Protein AF-A0A2M8NES2-F1 (afdb_monomer)

Solvent-accessible surface area (backbone atoms only — not comparable to full-atom values): 7420 Å² total; per-residue (Å²): 88,80,45,80,47,58,54,93,92,53,92,57,71,42,45,30,41,41,44,83,38,50,54,91,100,47,60,42,39,50,27,33,42,36,33,35,68,44,80,96,54,51,74,43,76,48,74,48,72,51,70,89,90,58,91,41,75,15,71,70,51,53,53,51,50,53,67,67,33,65,69,54,44,51,52,53,52,62,52,47,38,96,56,28,38,67,44,76,53,77,68,44,80,43,81,50,94,96,45,75,50,76,44,76,49,73,45,84,40,64,70,84,64,97,64,90,76,91,76,86,128

Mean predicted aligned error: 6.92 Å

Nearest PDB structures (foldseek):
  6z1p-assembly1_BX  TM=3.621E-01  e=5.395E+00  Tetrahymena thermophila SB210
  6o8z-assembly1_U  TM=2.459E-01  e=6.728E+00  Enterococcus faecalis

pLDDT: mean 87.97, std 11.84, range [44.62, 97.31]

Secondary structure (DSSP, 8-state):
-EEEEPPTT-SS-EEEEEEEE--TT--EE-EEEEEE-SSTTTT-EEEEEPPTTS-EEPHHHHHHHHHH-HHHHHHHHHHTSTTEEEEE-PPEEEEETTEEEEE--EEEEETT--S------

Foldseek 3Di:
DWDFAADVPGDHTFTKDKDFDADVPGQFTFWIWIATCDDPRHGDIDTGGADPPDGHGHPVVVVVVCCPDPVNVVVQVVLCDDQKHKDWDDWDWDDDPNDTDIDTDIDIDGNPDPDDDDDDD

Sequence (121 aa):
SYVLATLPGESQPEFLVMIPFTPRNKQNLIGMMVARCDGDNLGELLFLPMGREEIIPGPMQIEARINQDQNISKDLTLWNQQGSQVLRGQMLVLPIENTILYVAPIYLQAAQARMPQLKKV

Radius of gyration: 18.93 Å; Cα contacts (8 Å, |Δi|>4): 186; chains: 1; bounding box: 36×45×48 Å

Structure (mmCIF, N/CA/C/O backbone):
data_AF-A0A2M8NES2-F1
#
_entry.id   AF-A0A2M8NES2-F1
#
loop_
_atom_site.group_PDB
_atom_site.id
_atom_site.type_symbol
_atom_site.label_atom_id
_atom_site.label_alt_id
_atom_site.label_comp_id
_atom_site.label_asym_id
_atom_site.label_entity_id
_atom_site.label_seq_id
_atom_site.pdbx_PDB_ins_code
_atom_site.Cartn_x
_atom_site.Cartn_y
_atom_site.Cartn_z
_atom_site.occupancy
_atom_site.B_iso_or_equiv
_atom_site.auth_seq_id
_atom_site.auth_comp_id
_atom_site.auth_asym_id
_atom_site.auth_atom_id
_atom_site.pdbx_PDB_model_num
ATOM 1 N N . SER A 1 1 ? 4.139 -3.307 1.666 1.00 86.25 1 SER A N 1
ATOM 2 C CA . SER A 1 1 ? 3.196 -4.418 1.888 1.00 86.25 1 SER A CA 1
ATOM 3 C C . SER A 1 1 ? 3.679 -5.631 1.123 1.00 86.25 1 SER A C 1
ATOM 5 O O . SER A 1 1 ? 4.278 -5.453 0.071 1.00 86.25 1 SER A O 1
ATOM 7 N N . TYR A 1 2 ? 3.449 -6.831 1.652 1.00 91.50 2 TYR A N 1
ATOM 8 C CA . TYR A 1 2 ? 3.700 -8.079 0.930 1.00 91.50 2 TYR A CA 1
ATOM 9 C C . TYR A 1 2 ? 2.438 -8.475 0.169 1.00 91.50 2 TYR A C 1
ATOM 11 O O . TYR A 1 2 ? 1.348 -8.408 0.743 1.00 91.50 2 TYR A O 1
ATOM 19 N N . VAL A 1 3 ? 2.572 -8.853 -1.097 1.00 91.62 3 VAL A N 1
ATOM 20 C CA . VAL A 1 3 ? 1.458 -9.308 -1.935 1.00 91.62 3 VAL A CA 1
ATOM 21 C C . VAL A 1 3 ? 1.897 -10.474 -2.813 1.00 91.62 3 VAL A C 1
ATOM 23 O O . VAL A 1 3 ? 3.076 -10.603 -3.121 1.00 91.62 3 VAL A O 1
ATOM 26 N N . LEU A 1 4 ? 0.935 -11.288 -3.238 1.00 93.56 4 LEU A N 1
ATOM 27 C CA . LEU A 1 4 ? 1.106 -12.221 -4.345 1.00 93.56 4 LEU A CA 1
ATOM 28 C C . LEU A 1 4 ? 0.435 -11.595 -5.572 1.00 93.56 4 LEU A C 1
ATOM 30 O O . LEU A 1 4 ? -0.782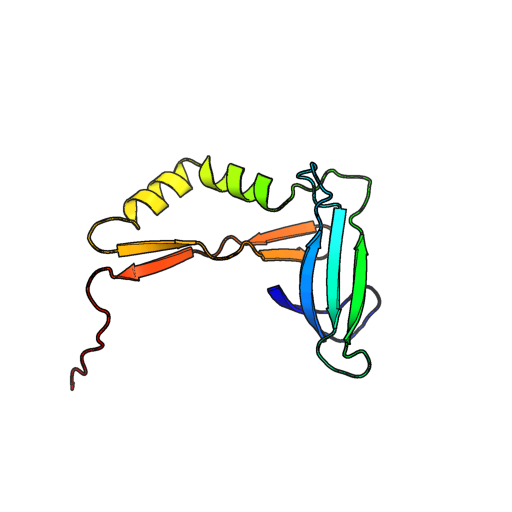 -11.395 -5.554 1.00 93.56 4 LEU A O 1
ATOM 34 N N . ALA A 1 5 ? 1.212 -11.219 -6.585 1.00 91.81 5 ALA A N 1
ATOM 35 C CA . ALA A 1 5 ? 0.695 -10.523 -7.763 1.00 91.81 5 ALA A CA 1
ATOM 36 C C . ALA A 1 5 ? 1.546 -10.799 -9.008 1.00 91.81 5 ALA A C 1
ATOM 38 O O . ALA A 1 5 ? 2.720 -11.138 -8.905 1.00 91.81 5 ALA A O 1
ATOM 39 N N . THR A 1 6 ? 0.950 -10.630 -10.186 1.00 92.06 6 THR A N 1
ATOM 40 C CA . THR A 1 6 ? 1.647 -10.742 -11.473 1.00 92.06 6 THR A CA 1
ATOM 41 C C . THR A 1 6 ? 2.129 -9.362 -11.904 1.00 92.06 6 THR A C 1
ATOM 43 O O . THR A 1 6 ? 1.335 -8.421 -11.982 1.00 92.06 6 THR A O 1
ATOM 46 N N . LEU A 1 7 ? 3.429 -9.226 -12.163 1.00 91.19 7 LEU A N 1
ATOM 47 C CA . LEU A 1 7 ? 4.006 -7.978 -12.658 1.00 91.19 7 LEU A CA 1
ATOM 48 C C . LEU A 1 7 ? 3.608 -7.715 -14.121 1.00 91.19 7 LEU A C 1
ATOM 50 O O . LEU A 1 7 ? 3.372 -8.658 -14.877 1.00 91.19 7 LEU A O 1
ATOM 54 N N . PRO A 1 8 ? 3.554 -6.445 -14.565 1.00 88.19 8 PRO A N 1
ATOM 55 C CA . PRO A 1 8 ? 3.319 -6.131 -15.970 1.00 88.19 8 PRO A CA 1
ATOM 56 C C . PRO A 1 8 ? 4.345 -6.816 -16.883 1.00 88.19 8 PRO A C 1
ATOM 58 O O . PRO A 1 8 ? 5.547 -6.637 -16.709 1.00 88.19 8 PRO A O 1
ATOM 61 N N . GLY A 1 9 ? 3.862 -7.573 -17.869 1.00 88.88 9 GLY A N 1
ATOM 62 C CA . GLY A 1 9 ? 4.703 -8.342 -18.794 1.00 88.88 9 GLY A CA 1
ATOM 63 C C . GLY A 1 9 ? 5.031 -9.764 -18.329 1.00 88.88 9 GLY A C 1
ATOM 64 O O . GLY A 1 9 ? 5.474 -10.563 -19.150 1.00 88.88 9 GLY A O 1
ATOM 65 N N . GLU A 1 10 ? 4.754 -10.105 -17.069 1.00 92.06 10 GLU A N 1
ATOM 66 C CA . GLU A 1 10 ? 4.899 -11.462 -16.545 1.00 92.06 10 GLU A CA 1
ATOM 67 C C . GLU A 1 10 ? 3.596 -12.257 -16.687 1.00 92.06 10 GLU A C 1
ATOM 69 O O . GLU A 1 10 ? 2.501 -11.701 -16.796 1.00 92.06 10 GLU A O 1
ATOM 74 N N . SER A 1 11 ? 3.710 -13.586 -16.689 1.00 91.38 11 SER A N 1
ATOM 75 C CA . SER A 1 11 ? 2.555 -14.497 -16.796 1.00 91.38 11 SER A CA 1
ATOM 76 C C . SER A 1 11 ? 2.250 -15.259 -15.509 1.00 91.38 11 SER A C 1
ATOM 78 O O . SER A 1 11 ? 1.161 -15.814 -15.370 1.00 91.38 11 SER A O 1
ATOM 80 N N . GLN A 1 12 ? 3.198 -15.295 -14.573 1.00 93.56 12 GLN A N 1
ATOM 81 C CA . GLN A 1 12 ? 3.072 -16.003 -13.305 1.00 93.56 12 GLN A CA 1
ATOM 82 C C . GLN A 1 12 ? 3.026 -15.005 -12.146 1.00 93.56 12 GLN A C 1
ATOM 84 O O . GLN A 1 12 ? 3.652 -13.947 -12.222 1.00 93.56 12 GLN A O 1
ATOM 89 N N . PRO A 1 13 ? 2.250 -15.290 -11.090 1.00 94.31 13 PRO A N 1
ATOM 90 C CA . PRO A 1 13 ? 2.279 -14.486 -9.882 1.00 94.31 13 PRO A CA 1
ATOM 91 C C . PRO A 1 13 ? 3.586 -14.708 -9.114 1.00 94.31 13 PRO A C 1
ATOM 93 O O . PRO A 1 13 ? 4.091 -15.826 -9.044 1.00 94.31 13 PRO A O 1
ATOM 96 N N . GLU A 1 14 ? 4.073 -13.646 -8.484 1.00 95.06 14 GLU A N 1
ATOM 97 C CA . GLU A 1 14 ? 5.276 -13.640 -7.652 1.00 95.06 14 GLU A CA 1
ATOM 98 C C . GLU A 1 14 ? 4.967 -13.048 -6.281 1.00 95.06 14 GLU A C 1
ATOM 100 O O . GLU A 1 14 ? 4.031 -12.248 -6.115 1.00 95.06 14 GLU A O 1
ATOM 105 N N . PHE A 1 15 ? 5.754 -13.438 -5.282 1.00 96.62 15 PHE A N 1
ATOM 106 C CA . 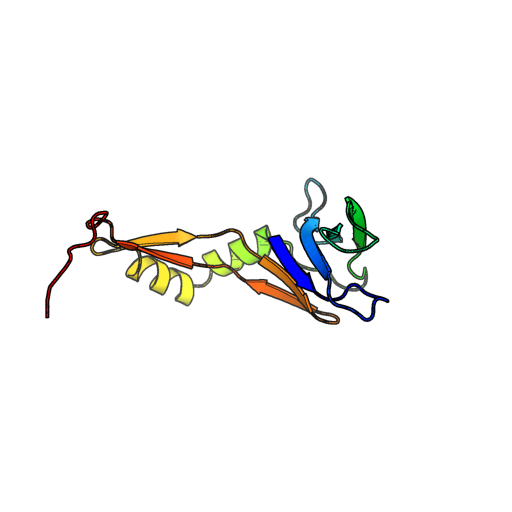PHE A 1 15 ? 5.710 -12.821 -3.970 1.00 96.62 15 PHE A CA 1
ATOM 107 C C . PHE A 1 15 ? 6.512 -11.521 -3.997 1.00 96.62 15 PHE A C 1
ATOM 109 O O . PHE A 1 15 ? 7.721 -11.507 -4.222 1.00 96.62 15 PHE A O 1
ATOM 116 N N . LEU A 1 16 ? 5.832 -10.403 -3.762 1.00 95.62 16 LEU A N 1
ATOM 117 C CA . LEU A 1 16 ? 6.385 -9.066 -3.938 1.00 95.62 16 LEU A CA 1
ATOM 118 C C . LEU A 1 16 ? 6.285 -8.256 -2.650 1.00 95.62 16 LEU A C 1
ATOM 120 O O . LEU A 1 16 ? 5.246 -8.238 -1.984 1.00 95.62 16 LEU A O 1
ATOM 124 N N . VAL A 1 17 ? 7.324 -7.478 -2.355 1.00 95.44 17 VAL A N 1
ATOM 125 C CA . VAL A 1 17 ? 7.221 -6.328 -1.450 1.00 95.44 17 VAL A CA 1
ATOM 126 C C . VAL A 1 17 ? 6.988 -5.083 -2.280 1.00 95.44 17 VAL A C 1
ATOM 128 O O . VAL A 1 17 ? 7.826 -4.713 -3.093 1.00 95.44 17 VAL A O 1
ATOM 131 N N . MET A 1 18 ? 5.882 -4.389 -2.036 1.00 92.69 18 MET A N 1
ATOM 132 C CA . MET A 1 18 ? 5.545 -3.149 -2.732 1.00 92.69 18 MET A CA 1
ATOM 133 C C . MET A 1 18 ? 5.443 -1.975 -1.764 1.00 92.69 18 MET A C 1
ATOM 135 O O . MET A 1 18 ? 4.867 -2.098 -0.675 1.00 92.69 18 MET A O 1
ATOM 139 N N . ILE A 1 19 ? 5.953 -0.815 -2.169 1.00 93.25 19 ILE A N 1
ATOM 140 C CA . ILE A 1 19 ? 5.771 0.449 -1.451 1.00 93.25 19 ILE A CA 1
ATOM 141 C C . ILE A 1 19 ? 5.336 1.560 -2.419 1.00 93.25 19 ILE A C 1
ATOM 143 O O . ILE A 1 19 ? 5.922 1.700 -3.496 1.00 93.25 19 ILE A O 1
ATOM 147 N N . PRO A 1 20 ? 4.320 2.367 -2.058 1.00 93.62 20 PRO A N 1
ATOM 148 C CA . PRO A 1 20 ? 3.946 3.529 -2.850 1.00 93.62 20 PRO A CA 1
ATOM 149 C C . PRO A 1 20 ? 5.059 4.573 -2.831 1.00 93.62 20 PRO A C 1
ATOM 151 O O . PRO A 1 20 ? 5.646 4.850 -1.784 1.00 93.62 20 PRO A O 1
ATOM 154 N N . PHE A 1 21 ? 5.325 5.177 -3.986 1.00 92.94 21 PHE A N 1
ATOM 155 C CA . PHE A 1 21 ? 6.349 6.199 -4.139 1.00 92.94 21 PHE A CA 1
ATOM 156 C C . PHE A 1 21 ? 5.718 7.573 -4.378 1.00 92.94 21 PHE A C 1
ATOM 158 O O . PHE A 1 21 ? 5.155 7.865 -5.438 1.00 92.94 21 PHE A O 1
ATOM 165 N N . THR A 1 22 ? 5.837 8.438 -3.373 1.00 92.25 22 THR A N 1
ATOM 166 C CA . THR A 1 22 ? 5.450 9.852 -3.429 1.00 92.25 22 THR A CA 1
ATOM 167 C C . THR A 1 22 ? 6.710 10.717 -3.332 1.00 92.25 22 THR A C 1
ATOM 169 O O . THR A 1 22 ? 7.476 10.536 -2.380 1.00 92.25 22 THR A O 1
ATOM 172 N N . PRO A 1 23 ? 6.962 11.659 -4.261 1.00 87.88 23 PRO A N 1
ATOM 173 C CA . PRO A 1 23 ? 8.152 12.502 -4.210 1.00 87.88 23 PRO A CA 1
ATOM 174 C C . PRO A 1 23 ? 8.193 13.355 -2.944 1.00 87.88 23 PRO A C 1
ATOM 176 O O . PRO A 1 23 ? 7.158 13.744 -2.401 1.00 87.88 23 PRO A O 1
ATOM 179 N N . ARG A 1 24 ? 9.399 13.736 -2.515 1.00 88.06 24 ARG A N 1
ATOM 180 C CA . ARG A 1 24 ? 9.567 14.666 -1.394 1.00 88.06 24 ARG A CA 1
ATOM 181 C C . ARG A 1 24 ? 8.764 15.950 -1.648 1.00 88.06 24 ARG A C 1
ATOM 183 O O . ARG A 1 24 ? 8.839 16.527 -2.730 1.00 88.06 24 ARG A O 1
ATOM 190 N N . ASN A 1 25 ? 8.017 16.402 -0.642 1.00 87.31 25 ASN A N 1
ATOM 191 C CA . ASN A 1 25 ? 7.155 17.595 -0.689 1.00 87.31 25 ASN A CA 1
ATOM 192 C C . ASN A 1 25 ? 5.996 17.526 -1.703 1.00 87.31 25 ASN A C 1
ATOM 194 O O . ASN A 1 25 ? 5.364 18.545 -1.989 1.00 87.31 25 ASN A O 1
ATOM 198 N N . LYS A 1 26 ? 5.694 16.347 -2.251 1.00 88.81 26 LYS A N 1
ATOM 199 C CA . LYS A 1 26 ? 4.494 16.097 -3.050 1.00 88.81 26 LYS A CA 1
ATOM 200 C C . LYS A 1 26 ? 3.666 15.032 -2.352 1.00 88.81 26 LYS A C 1
ATOM 202 O O . LYS A 1 26 ? 4.194 14.123 -1.726 1.00 88.81 26 LYS A O 1
ATOM 207 N N . GLN A 1 27 ? 2.353 15.150 -2.476 1.00 89.25 27 GLN A N 1
ATOM 208 C CA . GLN A 1 27 ? 1.430 14.170 -1.912 1.00 89.25 27 GLN A CA 1
ATOM 209 C C . GLN A 1 27 ? 0.839 13.247 -2.979 1.00 89.25 27 GLN A C 1
ATOM 211 O O . GLN A 1 27 ? 0.007 12.417 -2.638 1.00 89.25 27 GLN A O 1
ATOM 216 N N . ASN A 1 28 ? 1.202 13.411 -4.253 1.00 92.81 28 ASN A N 1
ATOM 217 C CA . ASN A 1 28 ? 0.693 12.592 -5.353 1.00 92.81 28 ASN A CA 1
ATOM 218 C C . ASN A 1 28 ? 1.569 11.350 -5.527 1.00 92.81 28 ASN A C 1
ATOM 220 O O . ASN A 1 28 ? 2.797 11.433 -5.411 1.00 92.81 28 ASN A O 1
ATOM 224 N N . LEU A 1 29 ? 0.928 10.220 -5.807 1.00 93.50 29 LEU A N 1
ATOM 225 C CA . LEU A 1 29 ? 1.592 8.972 -6.153 1.00 93.50 29 LEU A CA 1
ATOM 226 C C . LEU A 1 29 ? 2.158 9.088 -7.570 1.00 93.50 29 LEU A C 1
ATOM 228 O O . LEU A 1 29 ? 1.449 9.518 -8.476 1.00 93.50 29 LEU A O 1
ATOM 232 N N . ILE A 1 30 ? 3.421 8.706 -7.764 1.00 92.62 30 ILE A N 1
ATOM 233 C CA . ILE A 1 30 ? 4.046 8.697 -9.102 1.00 92.62 30 ILE A CA 1
ATOM 234 C C . ILE A 1 30 ? 4.483 7.303 -9.553 1.00 92.62 30 ILE A C 1
ATOM 236 O O . ILE A 1 30 ? 4.960 7.138 -10.672 1.00 92.62 30 ILE A O 1
ATOM 240 N N . GLY A 1 31 ? 4.368 6.308 -8.678 1.00 92.50 31 GLY A N 1
ATOM 241 C CA . GLY A 1 31 ? 4.812 4.951 -8.951 1.00 92.50 31 GLY A CA 1
ATOM 242 C C . GLY A 1 31 ? 4.797 4.065 -7.718 1.00 92.50 31 GLY A C 1
ATOM 243 O O . GLY A 1 31 ? 4.491 4.515 -6.611 1.00 92.50 31 GLY A O 1
ATOM 244 N N . MET A 1 32 ? 5.172 2.811 -7.925 1.00 92.75 32 MET A N 1
ATOM 245 C CA . MET A 1 32 ? 5.420 1.823 -6.881 1.00 92.75 32 MET A CA 1
ATOM 246 C C . MET A 1 32 ? 6.869 1.360 -6.987 1.00 92.75 32 MET A C 1
ATOM 248 O O . MET A 1 32 ? 7.343 1.061 -8.080 1.00 92.75 32 MET A O 1
ATOM 252 N N . MET A 1 33 ? 7.566 1.276 -5.858 1.00 94.38 33 MET A N 1
ATOM 253 C CA . MET A 1 33 ? 8.804 0.504 -5.786 1.00 94.38 33 MET A CA 1
ATOM 254 C C . MET A 1 33 ? 8.439 -0.923 -5.392 1.00 94.38 33 MET A C 1
ATOM 256 O O . MET A 1 33 ? 7.667 -1.125 -4.449 1.00 94.38 33 MET A O 1
ATOM 260 N N . VAL A 1 34 ? 8.980 -1.891 -6.116 1.00 95.38 34 VAL A N 1
ATOM 261 C CA . VAL A 1 34 ? 8.694 -3.312 -5.949 1.00 95.38 34 VAL A CA 1
ATOM 262 C C . VAL A 1 34 ? 10.003 -4.064 -5.765 1.00 95.38 34 VAL A C 1
ATOM 264 O O . VAL A 1 34 ? 10.956 -3.821 -6.496 1.00 95.38 34 VAL A O 1
ATOM 267 N N . ALA A 1 35 ? 10.045 -4.970 -4.796 1.00 96.94 35 ALA A N 1
ATOM 268 C CA . ALA A 1 35 ? 11.095 -5.968 -4.654 1.00 96.94 35 ALA A CA 1
ATOM 269 C C . ALA A 1 35 ? 10.495 -7.356 -4.879 1.00 96.94 35 ALA A C 1
ATOM 271 O O . ALA A 1 35 ? 9.453 -7.670 -4.294 1.00 96.94 35 ALA A O 1
ATOM 272 N N . ARG A 1 36 ? 11.147 -8.172 -5.705 1.00 97.19 36 ARG A N 1
ATOM 273 C CA . ARG A 1 36 ? 10.763 -9.567 -5.960 1.00 97.19 36 ARG A CA 1
ATOM 274 C C . ARG A 1 36 ? 11.346 -10.454 -4.859 1.00 97.19 36 ARG A C 1
ATOM 276 O O . ARG A 1 36 ? 12.520 -10.313 -4.504 1.00 97.19 36 ARG A O 1
ATOM 283 N N . CYS A 1 37 ? 10.525 -11.305 -4.253 1.00 97.12 37 CYS A N 1
ATOM 284 C CA . CYS A 1 37 ? 10.866 -12.041 -3.030 1.00 97.12 37 CYS A CA 1
ATOM 285 C C . CYS A 1 37 ? 10.881 -13.564 -3.202 1.00 97.12 37 CYS A C 1
ATOM 287 O O . CYS A 1 37 ? 11.031 -14.276 -2.208 1.00 97.12 37 CYS A O 1
ATOM 289 N N . ASP A 1 38 ? 10.756 -14.064 -4.426 1.00 95.81 38 ASP A N 1
ATOM 290 C CA . ASP A 1 38 ? 10.811 -15.481 -4.764 1.00 95.81 38 ASP A CA 1
ATOM 291 C C . ASP A 1 38 ? 11.280 -15.708 -6.213 1.00 95.81 38 ASP A C 1
ATOM 293 O O . ASP A 1 38 ? 11.583 -14.768 -6.948 1.00 95.81 38 ASP A O 1
ATOM 297 N N . GLY A 1 39 ? 11.394 -16.985 -6.590 1.00 92.50 39 GLY A N 1
ATOM 298 C CA . GLY A 1 39 ? 11.735 -17.410 -7.946 1.00 92.50 39 GLY A CA 1
ATOM 299 C C . GLY A 1 39 ? 13.149 -17.039 -8.399 1.00 92.50 39 GLY A C 1
ATOM 300 O O . GLY A 1 39 ? 14.040 -16.760 -7.594 1.00 92.50 39 GLY A O 1
ATOM 301 N N . ASP A 1 40 ? 13.338 -17.053 -9.718 1.00 94.38 40 ASP A N 1
ATOM 302 C CA . ASP A 1 40 ? 14.628 -16.778 -10.366 1.00 94.38 40 ASP A CA 1
ATOM 303 C C . ASP A 1 40 ? 15.052 -15.306 -10.242 1.00 94.38 40 ASP A C 1
ATOM 305 O O . ASP A 1 40 ? 16.235 -14.989 -10.338 1.00 94.38 40 ASP A O 1
ATOM 309 N N . ASN A 1 41 ? 14.094 -14.416 -9.974 1.00 94.19 41 ASN A N 1
ATOM 310 C CA . ASN A 1 41 ? 14.287 -12.969 -9.914 1.00 94.19 41 ASN A CA 1
ATOM 311 C C . ASN A 1 41 ? 14.398 -12.443 -8.470 1.00 94.19 41 ASN A C 1
ATOM 313 O O . ASN A 1 41 ? 14.238 -11.247 -8.209 1.00 94.19 41 ASN A O 1
ATOM 317 N N . LEU A 1 42 ? 14.640 -13.336 -7.505 1.00 96.31 42 LEU A N 1
ATOM 318 C CA . LEU A 1 42 ? 14.752 -13.002 -6.089 1.00 96.31 42 LEU A CA 1
ATOM 319 C C . LEU A 1 42 ? 15.769 -11.873 -5.850 1.00 96.31 42 LEU A C 1
ATOM 321 O O . LEU A 1 42 ? 16.951 -11.987 -6.175 1.00 96.31 42 LEU A O 1
ATOM 325 N N . GLY A 1 43 ? 15.316 -10.810 -5.184 1.00 96.12 43 GLY A N 1
ATOM 326 C CA . GLY A 1 43 ? 16.147 -9.665 -4.813 1.00 96.12 43 GLY A CA 1
ATOM 327 C C . GLY A 1 43 ? 16.189 -8.548 -5.856 1.00 96.12 43 GLY A C 1
ATOM 328 O O . GLY A 1 43 ? 16.754 -7.489 -5.573 1.00 96.12 43 GLY A O 1
ATOM 329 N N . GLU A 1 44 ? 15.569 -8.730 -7.023 1.00 97.31 44 GLU A N 1
ATOM 330 C CA . GLU A 1 44 ? 15.437 -7.658 -8.007 1.00 97.31 44 GLU A CA 1
ATOM 331 C C . GLU A 1 44 ? 14.515 -6.540 -7.513 1.00 97.31 44 GLU A C 1
ATOM 333 O O . GLU A 1 44 ? 13.475 -6.778 -6.890 1.00 97.31 44 GLU A O 1
ATOM 338 N N . LEU A 1 45 ? 14.899 -5.301 -7.835 1.00 96.62 45 LEU A N 1
ATOM 339 C CA . LEU A 1 45 ? 14.139 -4.093 -7.537 1.00 96.62 45 LEU A CA 1
ATOM 340 C C . LEU A 1 45 ? 13.631 -3.456 -8.827 1.00 96.62 45 LEU A C 1
ATOM 342 O O . LEU A 1 45 ? 14.390 -3.240 -9.771 1.00 96.62 45 LEU A O 1
ATOM 346 N N . LEU A 1 46 ? 12.353 -3.094 -8.835 1.00 94.81 46 LEU A N 1
ATOM 347 C CA . LEU A 1 46 ? 11.656 -2.518 -9.975 1.00 94.81 46 LEU A CA 1
ATOM 348 C C . LEU A 1 46 ? 10.920 -1.253 -9.543 1.00 94.81 46 LEU A C 1
ATOM 350 O O . LEU A 1 46 ? 10.329 -1.191 -8.465 1.00 94.81 46 LEU A O 1
ATOM 354 N N . PHE A 1 47 ? 10.904 -0.251 -10.416 1.00 94.19 47 PHE A N 1
ATOM 355 C CA . PHE A 1 47 ? 10.039 0.909 -10.259 1.00 94.19 47 PHE A CA 1
ATOM 356 C C . PHE A 1 47 ? 8.935 0.857 -11.312 1.00 94.19 47 PHE A C 1
ATOM 358 O O . PHE A 1 47 ? 9.218 0.928 -12.506 1.00 94.19 47 PHE A O 1
ATOM 365 N N . LEU A 1 48 ? 7.685 0.747 -10.866 1.00 90.81 48 LEU A N 1
ATOM 366 C CA . LEU A 1 48 ? 6.501 0.778 -11.719 1.00 90.81 48 LEU A CA 1
ATOM 367 C C . LEU A 1 48 ? 5.957 2.215 -11.751 1.00 90.81 48 LEU A C 1
ATOM 369 O O . LEU A 1 48 ? 5.340 2.636 -10.768 1.00 90.81 48 LEU A O 1
ATOM 373 N N . PRO A 1 49 ? 6.201 3.002 -12.815 1.00 89.94 49 PRO A N 1
ATOM 374 C CA . PRO A 1 49 ? 5.707 4.370 -12.899 1.00 89.94 49 PRO A CA 1
ATOM 375 C C . PRO A 1 49 ? 4.188 4.391 -13.089 1.00 89.94 49 PRO A C 1
ATOM 377 O O . PRO A 1 49 ? 3.632 3.588 -13.834 1.00 89.94 49 PRO A O 1
ATOM 380 N N . MET A 1 50 ? 3.527 5.361 -12.462 1.00 87.38 50 MET A N 1
ATOM 381 C CA . MET A 1 50 ? 2.134 5.673 -12.772 1.00 87.38 50 MET A CA 1
ATOM 382 C C . MET A 1 50 ? 2.059 6.552 -14.023 1.00 87.38 50 MET A C 1
ATOM 384 O O . MET A 1 50 ? 2.954 7.367 -14.277 1.00 87.38 50 MET A O 1
ATOM 388 N N . GLY A 1 51 ? 0.990 6.383 -14.805 1.00 80.06 51 GLY A N 1
ATOM 389 C CA . GLY A 1 51 ? 0.732 7.197 -15.990 1.00 80.06 51 GLY A CA 1
ATOM 390 C C . GLY A 1 51 ? 0.749 8.692 -15.659 1.00 80.06 51 GLY A C 1
ATOM 391 O O . GLY A 1 51 ? 0.280 9.113 -14.605 1.00 80.06 51 GLY A O 1
ATOM 392 N N . ARG A 1 52 ? 1.310 9.511 -16.558 1.00 73.94 52 ARG A N 1
ATOM 393 C CA . ARG A 1 52 ? 1.397 10.975 -16.372 1.00 73.94 52 ARG A CA 1
ATOM 394 C C . ARG A 1 52 ? 0.104 11.713 -16.719 1.00 73.94 52 ARG A C 1
ATOM 396 O O . ARG A 1 52 ? 0.035 12.922 -16.524 1.00 73.94 52 ARG A O 1
ATOM 403 N N . GLU A 1 53 ? -0.868 11.002 -17.275 1.00 78.50 53 GLU A N 1
ATOM 404 C CA . GLU A 1 53 ? -2.121 11.570 -17.774 1.00 78.50 53 GLU A CA 1
ATOM 405 C C . GLU A 1 53 ? -3.052 11.986 -16.630 1.00 78.50 53 GLU A C 1
ATOM 407 O O . GLU A 1 53 ? -3.795 12.954 -16.772 1.00 78.50 53 GLU A O 1
ATOM 412 N N . GLU A 1 54 ? -2.947 11.331 -15.467 1.00 81.94 54 GLU A N 1
ATOM 413 C CA . GLU A 1 54 ? -3.803 11.594 -14.312 1.00 81.94 54 GLU A CA 1
ATOM 414 C C . GLU A 1 54 ? -3.012 11.831 -13.023 1.00 81.94 54 GLU A C 1
ATOM 416 O O . GLU A 1 54 ? -1.963 11.239 -12.758 1.00 81.94 54 GLU A O 1
ATOM 421 N N . ILE A 1 55 ? -3.544 12.717 -12.178 1.00 87.75 55 ILE A N 1
ATOM 422 C CA . ILE A 1 55 ? -2.998 12.968 -10.847 1.00 87.75 55 ILE A CA 1
ATOM 423 C C . ILE A 1 55 ? -3.550 11.915 -9.890 1.00 87.75 55 ILE A C 1
ATOM 425 O O . ILE A 1 55 ? -4.683 12.020 -9.420 1.00 87.75 55 ILE A O 1
ATOM 429 N N . ILE A 1 56 ? -2.717 10.935 -9.548 1.00 92.62 56 ILE A N 1
ATOM 430 C CA . ILE A 1 56 ? -3.094 9.892 -8.597 1.00 92.62 56 ILE A CA 1
ATOM 431 C C . ILE A 1 56 ? -2.840 10.378 -7.156 1.00 92.62 56 ILE A C 1
ATOM 433 O O . ILE A 1 56 ? -1.709 10.753 -6.816 1.00 92.62 56 ILE A O 1
ATOM 437 N N . PRO A 1 57 ? -3.856 10.386 -6.272 1.00 94.06 57 PRO A N 1
ATOM 438 C CA . PRO A 1 57 ? -3.682 10.793 -4.882 1.00 94.06 57 PRO A CA 1
ATOM 439 C C . PRO A 1 57 ? -2.749 9.825 -4.144 1.00 94.06 57 PRO A C 1
ATOM 441 O O . PRO A 1 57 ? -2.878 8.608 -4.227 1.00 94.06 57 PRO A O 1
ATOM 444 N N . GLY A 1 58 ? -1.787 10.345 -3.390 1.00 94.44 58 GLY A N 1
ATOM 445 C CA . GLY A 1 58 ? -0.949 9.504 -2.538 1.00 94.44 58 GLY A CA 1
ATOM 446 C C . GLY A 1 58 ? -1.680 9.042 -1.271 1.00 94.44 58 GLY A C 1
ATOM 447 O O . GLY A 1 58 ? -2.729 9.595 -0.920 1.00 94.44 58 GLY A O 1
ATOM 448 N N . PRO A 1 59 ? -1.091 8.087 -0.527 1.00 93.75 59 PRO A N 1
ATOM 449 C CA . PRO A 1 59 ? -1.690 7.524 0.686 1.00 93.75 59 PRO A CA 1
ATOM 450 C C . PRO A 1 59 ? -2.141 8.578 1.700 1.00 93.75 59 PRO A C 1
ATOM 452 O O . PRO A 1 59 ? -3.233 8.489 2.245 1.00 93.75 59 PRO A O 1
ATOM 455 N N . MET A 1 60 ? -1.335 9.625 1.911 1.00 93.00 60 MET A N 1
ATOM 456 C CA . MET A 1 60 ? -1.664 10.692 2.862 1.00 93.00 60 MET A CA 1
ATOM 457 C C . MET A 1 60 ? -2.935 11.462 2.486 1.00 93.00 60 MET A C 1
ATOM 459 O O . MET A 1 60 ? -3.683 11.862 3.374 1.00 93.00 60 MET A O 1
ATOM 463 N N . GLN A 1 61 ? -3.194 11.672 1.190 1.00 94.81 61 GLN A N 1
ATOM 464 C CA . GLN A 1 61 ? -4.408 12.364 0.746 1.00 94.81 61 GLN A CA 1
ATOM 465 C C . GLN A 1 61 ? -5.641 11.496 0.963 1.00 94.81 61 GLN A C 1
ATOM 467 O O . GLN A 1 61 ? -6.667 11.997 1.416 1.00 94.81 61 GLN A O 1
ATOM 472 N N . IL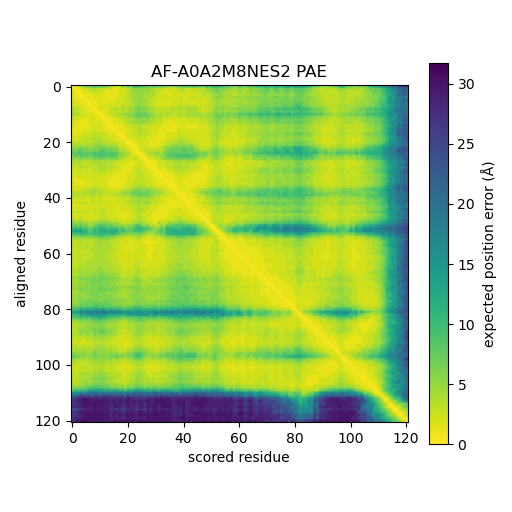E A 1 62 ? -5.541 10.201 0.654 1.00 96.12 62 ILE A N 1
ATOM 473 C CA . ILE A 1 62 ? -6.641 9.263 0.879 1.00 96.12 62 ILE A CA 1
ATOM 474 C C . ILE A 1 62 ? -6.914 9.114 2.376 1.00 96.12 62 ILE A C 1
ATOM 476 O O . ILE A 1 62 ? -8.068 9.175 2.783 1.00 96.12 62 ILE A O 1
ATOM 480 N N . GLU A 1 63 ? -5.875 9.037 3.208 1.00 93.44 63 GLU A N 1
ATOM 481 C CA . GLU A 1 63 ? -6.029 8.958 4.663 1.00 93.44 63 GLU A CA 1
ATOM 482 C C . GLU A 1 63 ? -6.721 10.211 5.220 1.00 93.44 63 GLU A C 1
ATOM 484 O O . GLU A 1 63 ? -7.627 10.110 6.047 1.00 93.44 63 GLU A O 1
ATOM 489 N N . ALA A 1 64 ? -6.361 11.397 4.719 1.00 93.69 64 ALA A N 1
ATOM 490 C CA . ALA A 1 64 ? -7.031 12.643 5.082 1.00 93.69 64 ALA A CA 1
ATOM 491 C C . ALA A 1 64 ? -8.512 12.649 4.668 1.00 93.69 64 ALA A C 1
ATOM 493 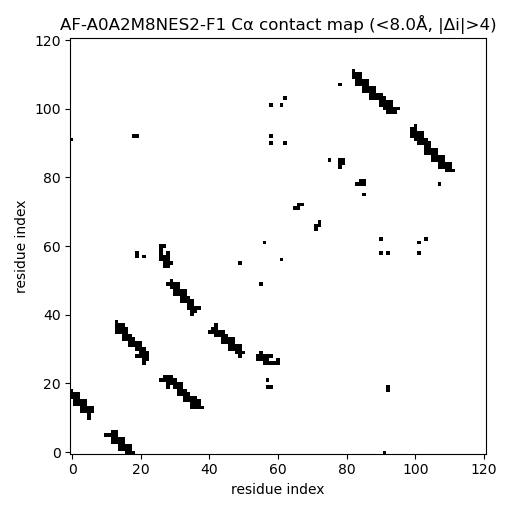O O . ALA A 1 64 ? -9.354 13.052 5.469 1.00 93.69 64 ALA A O 1
ATOM 494 N N . ARG A 1 65 ? -8.843 12.162 3.462 1.00 95.38 65 ARG A N 1
ATOM 495 C CA . ARG A 1 65 ? -10.238 12.033 2.999 1.00 95.38 65 ARG A CA 1
ATOM 496 C C . ARG A 1 65 ? -11.037 11.069 3.874 1.00 95.38 65 ARG A C 1
ATOM 498 O O . ARG A 1 65 ? -12.133 11.418 4.292 1.00 95.38 65 ARG A O 1
ATOM 505 N N . ILE A 1 66 ? -10.469 9.908 4.208 1.00 94.56 66 ILE A N 1
ATOM 506 C CA . ILE A 1 66 ? -11.087 8.925 5.114 1.00 94.56 66 ILE A CA 1
ATOM 507 C C . ILE A 1 66 ? -11.361 9.553 6.487 1.00 94.56 66 ILE A C 1
ATOM 509 O O . ILE A 1 66 ? -12.429 9.355 7.054 1.00 94.56 66 ILE A O 1
ATOM 513 N N . ASN A 1 67 ? -10.421 10.336 7.021 1.00 90.31 67 ASN A N 1
ATOM 514 C CA . ASN A 1 67 ? -10.579 10.990 8.324 1.00 90.31 67 ASN A CA 1
ATOM 515 C C . ASN A 1 67 ? -11.619 12.119 8.328 1.00 90.31 67 ASN A C 1
ATOM 517 O O . ASN A 1 67 ? -12.157 12.444 9.385 1.00 90.31 67 ASN A O 1
ATOM 521 N N . GLN A 1 68 ? -11.873 12.730 7.172 1.00 94.06 68 GLN A N 1
ATOM 522 C CA . GLN A 1 68 ? -12.868 13.790 6.998 1.00 94.06 68 GLN A CA 1
ATOM 523 C C . GLN A 1 68 ? -14.267 13.244 6.679 1.00 94.06 68 GLN A C 1
ATOM 525 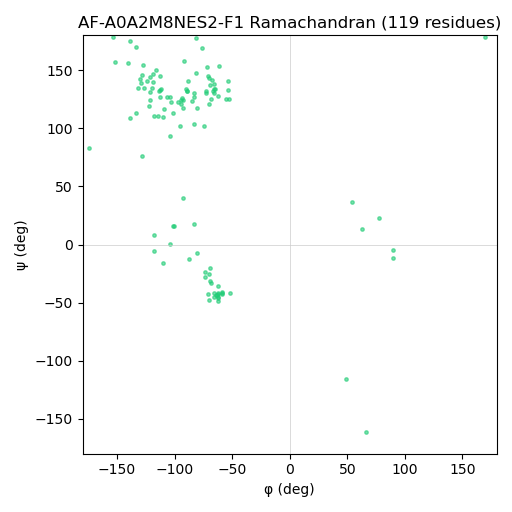O O . GLN A 1 68 ? -15.239 13.998 6.747 1.00 94.06 68 GLN A O 1
ATOM 530 N N . ASP A 1 69 ? -14.388 11.956 6.349 1.00 96.94 69 ASP A N 1
ATOM 531 C CA . ASP A 1 69 ? -15.676 11.322 6.097 1.00 96.94 69 ASP A CA 1
ATOM 532 C C . ASP A 1 69 ? -16.476 11.195 7.403 1.00 96.94 69 ASP A C 1
ATOM 534 O O . ASP A 1 69 ? -16.044 10.577 8.380 1.00 96.94 69 ASP A O 1
ATOM 538 N N . GLN A 1 70 ? -17.664 11.801 7.422 1.00 95.62 70 GLN A N 1
ATOM 539 C CA . GLN A 1 70 ? -18.509 11.858 8.613 1.00 95.62 70 GLN A CA 1
ATOM 540 C C . GLN A 1 70 ? -19.069 10.489 9.012 1.00 95.62 70 GLN A C 1
ATOM 542 O O . GLN A 1 70 ? -19.223 10.229 10.207 1.00 95.62 70 GLN A O 1
ATOM 547 N N . ASN A 1 71 ? -19.353 9.613 8.045 1.00 96.00 71 ASN A N 1
ATOM 548 C CA . ASN A 1 71 ? -19.868 8.275 8.327 1.00 96.00 71 ASN A CA 1
ATOM 549 C C . ASN A 1 71 ? -18.768 7.431 8.973 1.00 96.00 71 ASN A C 1
ATOM 551 O O . ASN A 1 71 ? -18.978 6.858 10.041 1.00 96.00 71 ASN A O 1
ATOM 555 N N . ILE A 1 72 ? -17.565 7.456 8.392 1.00 93.69 72 ILE A N 1
ATOM 556 C CA . ILE A 1 72 ? -16.404 6.744 8.940 1.00 93.69 72 ILE A CA 1
ATOM 557 C C . ILE A 1 72 ? -16.051 7.289 10.326 1.00 93.69 72 ILE A C 1
ATOM 559 O O . ILE A 1 72 ? -15.845 6.518 11.260 1.00 93.69 72 ILE A O 1
ATOM 563 N N . SER A 1 73 ? -16.009 8.612 10.492 1.00 91.44 73 SER A N 1
ATOM 564 C CA . SER A 1 73 ? -15.693 9.240 11.779 1.00 91.44 73 SER A CA 1
ATOM 565 C C . SER A 1 73 ? -16.678 8.828 12.880 1.00 91.44 73 SER A C 1
ATOM 567 O O . SER A 1 73 ? -16.263 8.514 14.001 1.00 91.44 73 SER A O 1
ATOM 569 N N . LYS A 1 74 ? -17.977 8.760 12.556 1.00 93.44 74 LYS A N 1
ATOM 570 C CA . LYS A 1 74 ? -19.022 8.297 13.476 1.00 93.44 74 LYS A CA 1
ATOM 571 C C . LYS A 1 74 ? -18.799 6.843 13.898 1.00 93.44 74 LYS A C 1
ATOM 573 O O . LYS A 1 74 ? -18.823 6.562 15.097 1.00 93.44 74 LYS A O 1
ATOM 578 N N . ASP A 1 75 ? -18.547 5.950 12.945 1.00 92.94 75 ASP A N 1
ATOM 579 C CA . ASP A 1 75 ? -18.340 4.525 13.221 1.00 92.94 75 ASP A CA 1
ATOM 580 C C . ASP A 1 75 ? -17.059 4.290 14.031 1.00 92.94 75 ASP A C 1
ATOM 582 O O . ASP A 1 75 ? -17.086 3.609 15.057 1.00 92.94 75 ASP A O 1
ATOM 586 N N . LEU A 1 76 ? -15.953 4.940 13.654 1.00 91.88 76 LEU A N 1
ATOM 587 C CA . LEU A 1 76 ? -14.698 4.896 14.408 1.00 91.88 76 LEU A CA 1
ATOM 588 C C . LEU A 1 76 ? -14.869 5.417 15.838 1.00 91.88 76 LEU A C 1
ATOM 590 O O . LEU A 1 76 ? -14.321 4.833 16.771 1.00 91.88 76 LEU A O 1
ATOM 594 N N . THR A 1 77 ? -15.633 6.495 16.024 1.00 91.06 77 THR A N 1
ATOM 595 C CA . THR A 1 77 ? -15.928 7.036 17.356 1.00 91.06 77 THR A CA 1
ATOM 596 C C . THR A 1 77 ? -16.721 6.036 18.188 1.00 91.06 77 THR A C 1
ATOM 598 O O . THR A 1 77 ? -16.384 5.832 19.348 1.00 91.06 77 THR A O 1
ATOM 601 N N . LEU A 1 78 ? -17.733 5.385 17.607 1.00 91.50 78 LEU A N 1
ATOM 602 C CA . LEU A 1 78 ? -18.531 4.365 18.288 1.00 91.50 78 LEU A CA 1
ATOM 603 C C . LEU A 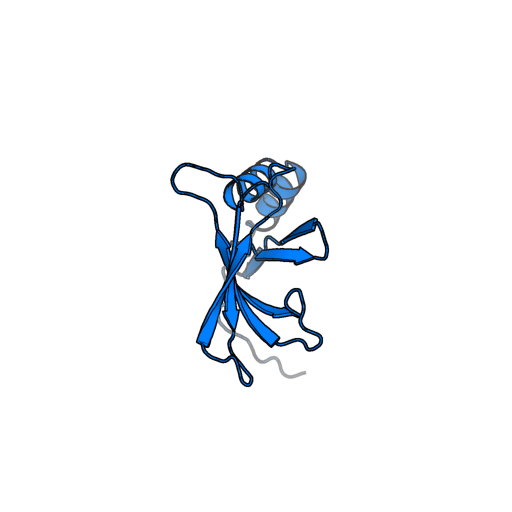1 78 ? -17.695 3.135 18.668 1.00 91.50 78 LEU A C 1
ATOM 605 O O . LEU A 1 78 ? -17.819 2.621 19.778 1.00 91.50 78 LEU A O 1
ATOM 609 N N . TRP A 1 79 ? -16.838 2.663 17.764 1.00 91.44 79 TRP A N 1
ATOM 610 C CA . TRP A 1 79 ? -15.991 1.496 18.011 1.00 91.44 79 TRP A CA 1
ATOM 611 C C . TRP A 1 79 ? -14.838 1.779 18.973 1.00 91.44 79 TRP A C 1
ATOM 613 O O . TRP A 1 79 ? -14.344 0.864 19.624 1.00 91.44 79 TRP A O 1
ATOM 623 N N . ASN A 1 80 ? -14.415 3.037 19.096 1.00 89.19 80 ASN A N 1
ATOM 624 C CA . ASN A 1 80 ? -13.357 3.462 20.009 1.00 89.19 80 ASN A CA 1
ATOM 625 C C . ASN A 1 80 ? -13.914 3.920 21.371 1.00 89.19 80 ASN A C 1
ATOM 627 O O . ASN A 1 80 ? -13.477 4.928 21.934 1.00 89.19 80 ASN A O 1
ATOM 631 N N . GLN A 1 81 ? -14.923 3.211 21.877 1.00 86.19 81 GLN A N 1
ATOM 632 C CA . GLN A 1 81 ? -15.613 3.479 23.141 1.00 86.19 81 GLN A CA 1
ATOM 633 C C . GLN A 1 81 ? -15.887 2.172 23.902 1.00 86.19 81 GLN A C 1
ATOM 635 O O . GLN A 1 81 ? -15.616 1.077 23.418 1.00 86.19 81 GLN A O 1
ATOM 640 N N . GLN A 1 82 ? -16.419 2.289 25.126 1.00 83.44 82 GLN A N 1
ATOM 641 C CA . GLN A 1 82 ? -16.920 1.166 25.941 1.00 83.44 82 GLN A CA 1
ATOM 642 C C . GLN A 1 82 ? -15.914 0.022 26.153 1.00 83.44 82 GLN A C 1
ATOM 644 O O . GLN A 1 82 ? -16.270 -1.152 26.198 1.00 83.44 82 GLN A O 1
ATOM 649 N N . GLY A 1 83 ? -14.635 0.365 26.306 1.00 83.75 83 GLY A N 1
ATOM 650 C CA . GLY A 1 83 ? -13.594 -0.633 26.518 1.00 83.75 83 GLY A CA 1
ATOM 651 C C . GLY A 1 83 ? -13.170 -1.359 25.242 1.00 83.75 83 GLY A C 1
ATOM 652 O O . GLY A 1 83 ? -12.617 -2.449 25.345 1.00 83.75 83 GLY A O 1
ATOM 653 N N . SER A 1 84 ? -13.375 -0.772 24.061 1.00 86.25 84 SER A N 1
ATOM 654 C CA . SER A 1 84 ? -12.674 -1.146 22.833 1.00 86.25 84 SER A CA 1
ATOM 655 C C . SER A 1 84 ? -11.807 0.008 22.320 1.00 86.25 84 SER A C 1
ATOM 657 O O . SER A 1 84 ? -12.092 1.180 22.567 1.00 86.25 84 SER A O 1
ATOM 659 N N . GLN A 1 85 ? -10.712 -0.344 21.652 1.00 90.81 85 GLN A N 1
ATOM 660 C CA . GLN A 1 85 ? -9.788 0.561 20.994 1.00 90.81 85 GLN A CA 1
ATOM 661 C C . GLN A 1 85 ? -9.711 0.211 19.509 1.00 90.81 85 GLN A C 1
ATOM 663 O O . GLN A 1 85 ? -9.484 -0.948 19.153 1.00 90.81 85 GLN A O 1
ATOM 668 N N . VAL A 1 86 ? -9.831 1.220 18.648 1.00 91.94 86 VAL A N 1
ATOM 669 C CA . VAL A 1 86 ? -9.552 1.071 17.219 1.00 91.94 86 VAL A CA 1
ATOM 670 C C . VAL A 1 86 ? -8.052 1.218 16.975 1.00 91.94 86 VAL A C 1
ATOM 672 O O . VAL A 1 86 ? -7.442 2.224 17.339 1.00 91.94 86 VAL A O 1
ATOM 675 N N . LEU A 1 87 ? -7.461 0.240 16.297 1.00 91.19 87 LEU A N 1
ATOM 676 C CA . LEU A 1 87 ? -6.108 0.305 15.761 1.00 91.19 87 LEU A CA 1
ATOM 677 C C . LEU A 1 87 ? -6.189 0.468 14.244 1.00 91.19 87 LEU A C 1
ATOM 679 O O . LEU A 1 87 ? -6.832 -0.330 13.562 1.00 91.19 87 LEU A O 1
ATOM 683 N N . ARG A 1 88 ? -5.517 1.487 13.707 1.00 90.19 88 ARG A N 1
ATOM 684 C CA . ARG A 1 88 ? -5.399 1.693 12.258 1.00 90.19 88 ARG A CA 1
ATOM 685 C C . ARG A 1 88 ? -4.105 1.064 11.770 1.00 90.19 88 ARG A C 1
ATOM 687 O O . ARG A 1 88 ? -3.034 1.370 12.292 1.00 90.19 88 ARG A O 1
ATOM 694 N N . GLY A 1 89 ? -4.210 0.165 10.799 1.00 90.56 89 GLY A N 1
ATOM 695 C CA . GLY A 1 89 ? -3.042 -0.402 10.139 1.00 90.56 89 GLY A CA 1
ATOM 696 C C . GLY A 1 89 ? -2.492 0.523 9.055 1.00 90.56 89 GLY A C 1
ATOM 697 O O . GLY A 1 89 ? -3.044 1.580 8.756 1.00 90.56 89 GLY A O 1
ATOM 698 N N . GLN A 1 90 ? -1.390 0.103 8.440 1.00 88.75 90 GLN A N 1
ATOM 699 C CA . GLN A 1 90 ? -0.833 0.794 7.282 1.00 88.75 90 GLN A CA 1
ATOM 700 C C . GLN A 1 90 ? -1.797 0.707 6.090 1.00 88.75 90 GLN A C 1
ATOM 702 O O . GLN A 1 90 ? -2.277 -0.378 5.762 1.00 88.75 90 GLN A O 1
ATOM 707 N N . MET A 1 91 ? -2.022 1.833 5.406 1.00 92.25 91 MET A N 1
ATOM 708 C CA . MET A 1 91 ? -2.773 1.854 4.151 1.00 92.25 91 MET A CA 1
ATOM 709 C C . MET A 1 91 ? -2.064 1.022 3.080 1.00 92.25 91 MET A C 1
ATOM 711 O O . MET A 1 91 ? -0.882 1.232 2.786 1.00 92.25 91 MET A O 1
ATOM 715 N N . LEU A 1 92 ? -2.810 0.108 2.471 1.00 92.75 92 LEU A N 1
ATOM 716 C CA . LEU A 1 92 ? -2.375 -0.658 1.314 1.00 92.75 92 LEU A CA 1
ATOM 717 C C . LEU A 1 92 ? -2.753 0.108 0.048 1.00 92.75 92 LEU A C 1
ATOM 719 O O . LEU A 1 92 ? -3.890 0.556 -0.093 1.00 92.75 92 LEU A O 1
ATOM 723 N N . VAL A 1 93 ? -1.793 0.237 -0.863 1.00 93.50 93 VAL A N 1
ATOM 724 C CA . VAL A 1 93 ? -1.989 0.799 -2.202 1.00 93.50 93 VAL A CA 1
ATOM 725 C C . VAL A 1 93 ? -1.753 -0.328 -3.189 1.00 93.50 93 VAL A C 1
ATOM 727 O O . VAL A 1 93 ? -0.629 -0.822 -3.297 1.00 93.50 93 VAL A O 1
ATOM 730 N N . LEU A 1 94 ? -2.819 -0.771 -3.845 1.00 90.44 94 LEU A N 1
ATOM 731 C CA . LEU A 1 94 ? -2.817 -1.946 -4.706 1.00 90.44 94 LEU A CA 1
ATOM 732 C C . LEU A 1 94 ? -3.155 -1.519 -6.138 1.00 90.44 94 LEU A C 1
ATOM 734 O O . LEU A 1 94 ? -4.290 -1.110 -6.390 1.00 90.44 94 LEU A O 1
ATOM 738 N N . PRO A 1 95 ? -2.194 -1.587 -7.071 1.00 86.00 95 PRO A N 1
ATOM 739 C CA . PRO A 1 95 ? -2.488 -1.435 -8.488 1.00 86.00 95 PRO A CA 1
ATOM 740 C C . PRO A 1 95 ? -3.350 -2.600 -8.975 1.00 86.00 95 PRO A C 1
ATOM 742 O O . PRO A 1 95 ? -3.023 -3.758 -8.716 1.00 86.00 95 PRO A O 1
ATOM 745 N N . ILE A 1 96 ? -4.447 -2.295 -9.663 1.00 85.44 96 ILE A N 1
ATOM 746 C CA . ILE A 1 96 ? -5.332 -3.279 -10.291 1.00 85.44 96 ILE A CA 1
ATOM 747 C C . ILE A 1 96 ? -5.615 -2.773 -11.698 1.00 85.44 96 ILE A C 1
ATOM 749 O O . ILE A 1 96 ? -6.255 -1.737 -11.859 1.00 85.44 96 ILE A O 1
ATOM 753 N N . GLU A 1 97 ? -5.129 -3.495 -12.707 1.00 80.06 97 GLU A N 1
ATOM 754 C CA . GLU A 1 97 ? -5.214 -3.069 -14.109 1.00 80.06 97 GLU A CA 1
ATOM 755 C C . GLU A 1 97 ? -4.735 -1.611 -14.275 1.00 80.06 97 GLU A C 1
ATOM 757 O O . GLU A 1 97 ? -3.580 -1.303 -13.981 1.00 80.06 97 GLU A O 1
ATOM 762 N N . ASN A 1 98 ? -5.629 -0.707 -14.686 1.00 76.56 98 ASN A N 1
ATOM 763 C CA . ASN A 1 98 ? -5.336 0.706 -14.932 1.00 76.56 98 ASN A CA 1
ATOM 764 C C . ASN A 1 98 ? -5.802 1.624 -13.785 1.00 76.56 98 ASN A C 1
ATOM 766 O O . ASN A 1 98 ? -5.935 2.831 -13.971 1.00 76.56 98 ASN A O 1
ATOM 770 N N . THR A 1 99 ? -6.098 1.070 -12.608 1.00 84.12 99 THR A N 1
ATOM 771 C CA . THR A 1 99 ? -6.618 1.802 -11.445 1.00 84.12 99 THR A CA 1
ATOM 772 C C . THR A 1 99 ? -5.882 1.416 -10.159 1.00 84.12 99 THR A C 1
ATOM 774 O O . THR A 1 99 ? -5.073 0.487 -10.128 1.00 84.12 99 THR A O 1
ATOM 777 N N . ILE A 1 100 ? -6.130 2.164 -9.082 1.00 89.56 100 ILE A N 1
ATOM 778 C CA . ILE A 1 100 ? -5.531 1.956 -7.765 1.00 89.56 100 ILE A CA 1
ATOM 779 C C . ILE A 1 100 ? -6.626 1.732 -6.725 1.00 89.56 100 ILE A C 1
ATOM 781 O O . ILE A 1 100 ? -7.486 2.588 -6.505 1.00 89.56 100 ILE A O 1
ATOM 785 N N . LEU A 1 101 ? -6.539 0.604 -6.023 1.00 92.44 101 LEU A N 1
ATOM 786 C CA . LEU A 1 101 ? -7.341 0.317 -4.844 1.00 92.44 101 LEU A CA 1
ATOM 787 C C . LEU A 1 101 ? -6.577 0.719 -3.577 1.00 92.44 101 LEU A C 1
ATOM 789 O O . LEU A 1 101 ? -5.459 0.261 -3.330 1.00 92.44 101 LEU A O 1
ATOM 793 N N . TYR A 1 102 ? -7.212 1.543 -2.746 1.00 94.69 102 TYR A N 1
ATOM 794 C CA . TYR A 1 102 ? -6.705 1.922 -1.430 1.00 94.69 102 TYR A CA 1
ATOM 795 C C . TYR A 1 102 ? -7.476 1.172 -0.354 1.00 94.69 102 TYR A C 1
ATOM 797 O O . TYR A 1 102 ? -8.703 1.24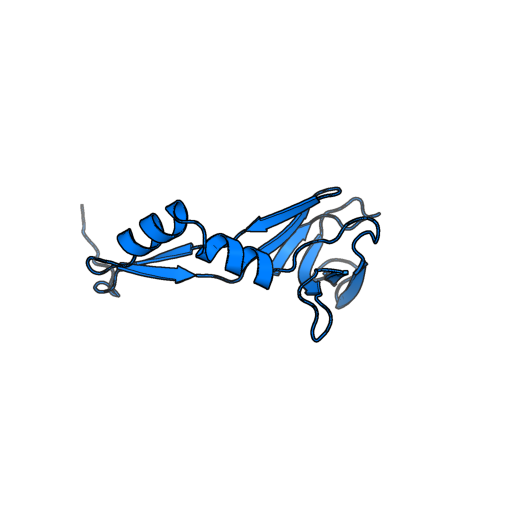4 -0.301 1.00 94.69 102 TYR A O 1
ATOM 805 N N . VAL A 1 103 ? -6.759 0.483 0.529 1.00 94.19 103 VAL A N 1
ATOM 806 C CA . VAL A 1 103 ? -7.360 -0.250 1.648 1.00 94.19 103 VAL A CA 1
ATOM 807 C C . VAL A 1 103 ? -6.767 0.273 2.948 1.00 94.19 103 VAL A C 1
ATOM 809 O O . VAL A 1 103 ? -5.560 0.178 3.161 1.00 94.19 103 VAL A O 1
ATOM 812 N N . ALA A 1 104 ? -7.611 0.822 3.821 1.00 94.25 104 ALA A N 1
ATOM 813 C CA . ALA A 1 104 ? -7.236 1.269 5.161 1.00 94.25 104 ALA A CA 1
ATOM 814 C C . ALA A 1 104 ? -7.737 0.245 6.198 1.00 94.25 104 ALA A C 1
ATOM 816 O O . ALA A 1 104 ? -8.898 0.310 6.607 1.00 94.25 104 ALA A O 1
ATOM 817 N N . PRO A 1 105 ? -6.911 -0.739 6.596 1.00 93.31 105 PRO A N 1
ATOM 818 C CA . PRO A 1 105 ? -7.337 -1.763 7.539 1.00 93.31 105 PRO A CA 1
ATOM 819 C C . PRO A 1 105 ? -7.529 -1.175 8.940 1.00 93.31 105 PRO A C 1
ATOM 821 O O . PRO A 1 105 ? -6.696 -0.412 9.438 1.00 93.31 105 PRO A O 1
ATOM 824 N N . ILE A 1 106 ? -8.610 -1.592 9.592 1.00 93.44 106 ILE A N 1
ATOM 825 C CA . ILE A 1 106 ? -8.932 -1.252 10.977 1.00 93.44 106 ILE A CA 1
ATOM 826 C C . ILE A 1 106 ? -9.063 -2.531 11.799 1.00 93.44 106 ILE A C 1
ATOM 828 O O . ILE A 1 106 ? -9.556 -3.548 11.314 1.00 93.44 106 ILE A O 1
ATOM 832 N N . TYR A 1 107 ? -8.632 -2.473 13.052 1.00 92.19 107 TYR A N 1
ATOM 833 C CA . TYR A 1 107 ? -8.727 -3.579 13.998 1.00 92.19 107 TYR A CA 1
ATOM 834 C C . TYR A 1 107 ? -9.372 -3.080 15.284 1.00 92.19 107 TYR A C 1
ATOM 836 O O . TYR A 1 107 ? -9.050 -1.990 15.751 1.00 92.19 107 TYR A O 1
ATOM 844 N N . LEU A 1 108 ? -10.259 -3.882 15.870 1.00 91.38 108 LEU A N 1
ATOM 845 C CA . LEU A 1 108 ? -10.861 -3.594 17.168 1.00 91.38 108 LEU A CA 1
ATOM 846 C C . LEU A 1 108 ? -10.194 -4.453 18.231 1.00 91.38 108 LEU A C 1
ATOM 848 O O . LEU A 1 108 ? -10.180 -5.681 18.140 1.00 91.38 108 LEU A O 1
ATOM 852 N N . GLN A 1 109 ? -9.640 -3.801 19.244 1.00 87.31 109 GLN A N 1
ATOM 853 C CA . GLN A 1 109 ? -9.025 -4.456 20.386 1.00 87.31 109 GLN A CA 1
ATOM 854 C C . GLN A 1 109 ? -9.870 -4.198 21.632 1.00 87.31 109 GLN A C 1
ATOM 856 O O . GLN A 1 109 ? -10.258 -3.065 21.892 1.00 87.31 109 GLN A O 1
ATOM 861 N N . ALA A 1 110 ? -10.151 -5.226 22.433 1.00 86.00 110 ALA A N 1
ATOM 862 C CA . ALA A 1 110 ? -10.749 -5.028 23.752 1.00 86.00 110 ALA A CA 1
ATOM 863 C C . ALA A 1 110 ? -9.708 -4.441 24.726 1.00 86.00 110 ALA A C 1
ATOM 865 O O . ALA A 1 110 ? -8.600 -4.963 24.859 1.00 86.00 110 ALA A O 1
ATOM 866 N N . ALA A 1 111 ? -10.072 -3.377 25.439 1.00 71.75 111 ALA A N 1
ATOM 867 C CA . ALA A 1 111 ? -9.246 -2.690 26.429 1.00 71.75 111 ALA A CA 1
ATOM 868 C C . ALA A 1 111 ? -9.015 -3.542 27.689 1.00 71.75 111 ALA A C 1
ATOM 870 O O . ALA A 1 111 ? -7.951 -3.468 28.300 1.00 71.75 111 ALA A O 1
ATOM 871 N N . GLN A 1 112 ? -9.984 -4.387 28.059 1.00 68.62 112 GLN A N 1
ATOM 872 C CA . GLN A 1 112 ? -9.890 -5.306 29.196 1.00 68.62 112 GLN A CA 1
ATOM 873 C C . GLN A 1 112 ? -10.243 -6.739 28.786 1.00 68.62 112 GLN A C 1
ATOM 875 O O . GLN A 1 112 ? -11.319 -7.236 29.088 1.00 68.62 1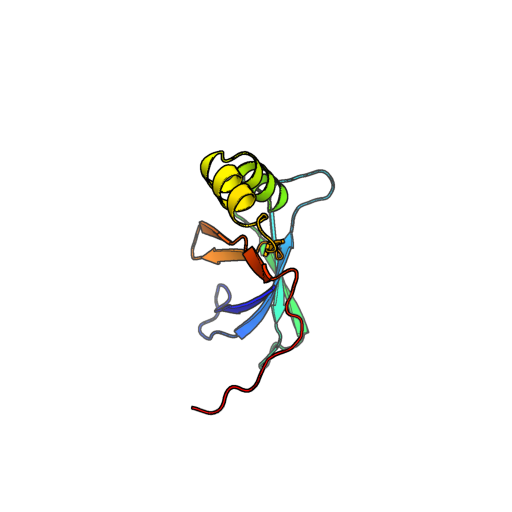12 GLN A O 1
ATOM 880 N N . ALA A 1 113 ? -9.310 -7.402 28.099 1.00 57.84 113 ALA A N 1
ATOM 881 C CA . ALA A 1 113 ? -9.064 -8.846 28.200 1.00 57.84 113 ALA A CA 1
ATOM 882 C C . ALA A 1 113 ? -7.819 -9.221 27.373 1.00 57.84 113 ALA A C 1
ATOM 884 O O . ALA A 1 113 ? -7.920 -9.680 26.240 1.00 57.84 113 ALA A O 1
ATOM 885 N N . ARG A 1 114 ? -6.619 -9.060 27.948 1.00 54.31 114 ARG A N 1
ATOM 886 C CA . ARG A 1 114 ? -5.373 -9.646 27.403 1.00 54.31 114 ARG A CA 1
ATOM 887 C C . ARG A 1 114 ? -5.164 -11.112 27.832 1.00 54.31 114 ARG A C 1
ATOM 889 O O . ARG A 1 114 ? -4.047 -11.608 27.756 1.00 54.31 114 ARG A O 1
ATOM 896 N N . MET A 1 115 ? -6.205 -11.806 28.306 1.00 47.66 115 MET A N 1
ATOM 897 C CA . MET A 1 115 ? -6.078 -13.156 28.864 1.00 47.66 115 MET A CA 1
ATOM 898 C C . MET A 1 115 ? -7.243 -14.049 28.404 1.00 47.66 115 MET A C 1
ATOM 900 O O . MET A 1 115 ? -8.377 -13.819 28.828 1.00 47.66 115 MET A O 1
ATOM 904 N N . PRO A 1 116 ? -7.007 -15.038 27.521 1.00 44.69 116 PRO A N 1
ATOM 905 C CA . PRO A 1 116 ? -8.046 -15.974 27.107 1.00 44.69 116 PRO A CA 1
ATOM 906 C C . PRO A 1 116 ? -8.466 -16.850 28.297 1.00 44.69 116 PRO A C 1
ATOM 908 O O . PRO A 1 116 ? -7.617 -17.403 28.993 1.00 44.69 116 PRO A O 1
ATOM 911 N N . GLN A 1 117 ? -9.774 -16.989 28.533 1.00 53.03 117 GLN A N 1
ATOM 912 C CA . GLN A 1 117 ? -10.305 -17.974 29.478 1.00 53.03 117 GLN A CA 1
ATOM 913 C C . GLN A 1 117 ? -10.745 -19.233 28.734 1.00 53.03 117 GLN A C 1
ATOM 915 O O . GLN A 1 117 ? -11.599 -19.180 27.850 1.00 53.03 117 GLN A O 1
ATOM 920 N N . LEU A 1 118 ? -10.177 -20.374 29.125 1.00 47.81 118 LEU A N 1
ATOM 921 C CA . LEU A 1 118 ? -10.601 -21.691 28.668 1.00 47.81 118 LEU A CA 1
ATOM 922 C C . LEU A 1 118 ? -11.924 -22.041 2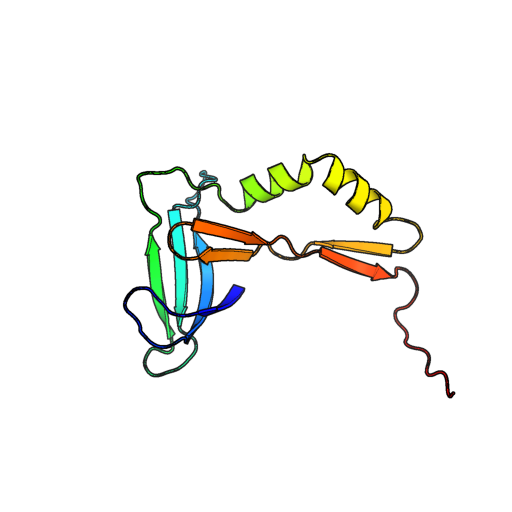9.367 1.00 47.81 118 LEU A C 1
ATOM 924 O O . LEU A 1 118 ? -11.927 -22.410 30.541 1.00 47.81 118 LEU A O 1
ATOM 928 N N . LYS A 1 119 ? -13.059 -21.909 28.675 1.00 49.44 119 LYS A N 1
ATOM 929 C CA . LYS A 1 119 ? -14.316 -22.507 29.142 1.00 49.44 119 LYS A CA 1
ATOM 930 C C . LYS A 1 119 ? -14.462 -23.889 28.525 1.00 49.44 119 LYS A C 1
ATOM 932 O O . LYS A 1 119 ? -14.553 -24.024 27.310 1.00 49.44 119 LYS A O 1
ATOM 937 N N . LYS A 1 120 ? -14.481 -24.903 29.388 1.00 44.62 120 LYS A N 1
ATOM 938 C CA . LYS A 1 120 ? -14.947 -26.243 29.041 1.00 44.62 120 LYS A CA 1
ATOM 939 C C . LYS A 1 120 ? -16.456 -26.159 28.802 1.00 44.62 120 LYS A C 1
ATOM 941 O O . LYS A 1 120 ? -17.169 -25.667 29.677 1.00 44.62 120 LYS A O 1
ATOM 946 N N . VAL A 1 121 ? -16.901 -26.609 27.635 1.00 53.81 121 VAL A N 1
ATOM 947 C CA . VAL A 1 121 ? -18.288 -27.036 27.413 1.00 53.81 121 VAL A CA 1
ATOM 948 C C . VAL A 1 121 ? -18.293 -28.553 27.471 1.00 53.81 121 VAL A C 1
ATOM 950 O O . VAL A 1 121 ? -17.356 -29.143 26.884 1.00 53.81 121 VAL A O 1
#